Protein AF-A0AAD9QH18-F1 (afdb_monomer_lite)

Organism: Acropora cervicornis (NCBI:txid6130)

Radius of gyration: 27.76 Å; chains: 1; bounding box: 54×45×68 Å

Sequence (117 aa):
MSNDRLSKQLFYSELSEGHRLRARPTLRFKDTLKKSLQNCSIATAHWETTASNRRVWKQLTRKGAAAYEQAKRRAHAEKRAATNAGTESRGSSIPCHVCGRICESEFGLRSHLRVHR

Secondary structure (DSSP, 8-state):
--TT-HHHHHHHGGGSS-PPP-PPPPPPHHHHHHHHHHHTT--TTSHHHHHHSHHHHHHHHHHHHHHHHHHHHHHHHHHHHHHHHHHTT----EEPTTT--EESSHHHHHHHTTS--

Foldseek 3Di:
DDCPDPVNCVVCVVPPDDDPDPDDDDQDPVNVVLVLCVLLVHDPVCVVVQVVPVVSNVVSSVNSVVVSVVVVVVVVVVVVVVVVVVVPDDQPQDAAPPPRDTARDPVRNVVVVVVVD

InterPro domains:
  IPR013087 Zinc finger C2H2-type [PS00028] (96-116)
  IPR013087 Zinc finger C2H2-type [PS50157] (94-117)

pLDDT: mean 84.69, std 10.93, range [58.38, 96.94]

Structure (mmCIF, N/CA/C/O backbone):
data_AF-A0AAD9QH18-F1
#
_entry.id   AF-A0AAD9QH18-F1
#
loop_
_atom_site.group_PDB
_atom_site.id
_atom_site.type_symbol
_atom_site.label_atom_id
_atom_site.label_alt_id
_atom_site.label_comp_id
_atom_site.label_asym_id
_atom_site.label_entity_id
_atom_site.label_seq_id
_atom_site.pdbx_PDB_ins_code
_atom_site.Cartn_x
_atom_site.Cartn_y
_atom_site.Cartn_z
_atom_site.occupancy
_atom_site.B_iso_or_equiv
_atom_site.auth_seq_id
_atom_site.auth_comp_id
_atom_site.auth_asym_id
_atom_site.auth_atom_id
_atom_site.pdbx_PDB_model_num
ATOM 1 N N . MET A 1 1 ? -10.487 16.104 30.503 1.00 68.19 1 MET A N 1
ATOM 2 C CA . MET A 1 1 ? -9.035 16.406 30.415 1.00 68.19 1 MET A CA 1
ATOM 3 C C . MET A 1 1 ? -8.810 17.819 30.933 1.00 68.19 1 MET A C 1
ATOM 5 O O . MET A 1 1 ? -9.188 18.756 30.230 1.00 68.19 1 MET A O 1
ATOM 9 N N . SER A 1 2 ? -8.272 17.957 32.150 1.00 80.31 2 SER A N 1
ATOM 10 C CA . SER A 1 2 ? -8.005 19.246 32.813 1.00 80.31 2 SER A CA 1
ATOM 11 C C . SER A 1 2 ? -7.058 20.139 31.999 1.00 80.31 2 SER A C 1
ATOM 13 O O . SER A 1 2 ? -6.220 19.628 31.250 1.00 80.31 2 SER A O 1
ATOM 15 N N . ASN A 1 3 ? -7.244 21.461 32.096 1.00 77.12 3 ASN A N 1
ATOM 16 C CA . ASN A 1 3 ? -6.489 22.472 31.338 1.00 77.12 3 ASN A CA 1
ATOM 17 C C . ASN A 1 3 ? -5.049 22.647 31.828 1.00 77.12 3 ASN A C 1
ATOM 19 O O . ASN A 1 3 ? -4.193 23.042 31.047 1.00 77.12 3 ASN A O 1
ATOM 23 N N . ASP A 1 4 ? -4.775 22.251 33.065 1.00 84.88 4 ASP A N 1
ATOM 24 C CA . ASP A 1 4 ? -3.488 22.482 33.734 1.00 84.88 4 ASP A CA 1
ATOM 25 C C . ASP A 1 4 ? -2.445 21.405 33.403 1.00 84.88 4 ASP A C 1
ATOM 27 O O . ASP A 1 4 ? -1.320 21.422 33.892 1.00 84.88 4 ASP A O 1
ATOM 31 N N . ARG A 1 5 ? -2.810 20.413 32.580 1.00 84.44 5 ARG A N 1
ATOM 32 C CA . ARG A 1 5 ? -1.882 19.352 32.183 1.00 84.44 5 ARG A CA 1
ATOM 33 C C . ARG A 1 5 ? -0.907 19.890 31.147 1.00 84.44 5 ARG A C 1
ATOM 35 O O . ARG A 1 5 ? -1.331 20.299 30.067 1.00 84.44 5 ARG A O 1
ATOM 42 N N . LEU A 1 6 ? 0.384 19.735 31.431 1.00 81.25 6 LEU A N 1
ATOM 43 C CA . LEU A 1 6 ? 1.487 20.185 30.579 1.00 81.25 6 LEU A CA 1
ATOM 44 C C . LEU A 1 6 ? 1.334 19.744 29.117 1.00 81.25 6 LEU A C 1
ATOM 46 O O . LEU A 1 6 ? 1.523 20.536 28.205 1.00 81.25 6 LEU A O 1
ATOM 50 N N . SER A 1 7 ? 0.917 18.496 28.880 1.00 80.50 7 SER A N 1
ATOM 51 C CA . SER A 1 7 ? 0.702 17.994 27.519 1.00 80.50 7 SER A CA 1
ATOM 52 C C . SER A 1 7 ? -0.384 18.774 26.779 1.00 80.50 7 SER A C 1
ATOM 54 O O . SER A 1 7 ? -0.219 19.093 25.609 1.00 80.50 7 SER A O 1
ATOM 56 N N . LYS A 1 8 ? -1.481 19.130 27.454 1.00 78.00 8 LYS A N 1
ATOM 57 C CA . LYS A 1 8 ? -2.554 19.932 26.865 1.00 78.00 8 LYS A CA 1
ATOM 58 C C . LYS A 1 8 ? -2.086 21.371 26.647 1.00 78.00 8 LYS A C 1
ATOM 60 O O . LYS A 1 8 ? -2.295 21.902 25.566 1.00 78.00 8 LYS A O 1
ATOM 65 N N . GLN A 1 9 ? -1.412 21.971 27.622 1.00 79.56 9 GLN A N 1
ATOM 66 C CA . GLN A 1 9 ? -0.863 23.319 27.466 1.00 79.56 9 GLN A CA 1
ATOM 67 C C . GLN A 1 9 ? 0.088 23.393 26.269 1.00 79.56 9 GLN A C 1
ATOM 69 O O . GLN A 1 9 ? -0.096 24.253 25.426 1.00 79.56 9 GLN A O 1
ATOM 74 N N . LEU A 1 10 ? 1.005 22.435 26.121 1.00 78.25 10 LEU A N 1
ATOM 75 C CA . LEU A 1 10 ? 1.980 22.408 25.028 1.00 78.25 10 LEU A CA 1
ATOM 76 C C . LEU A 1 10 ? 1.342 22.159 23.649 1.00 78.25 10 LEU A C 1
ATOM 78 O O . LEU A 1 10 ? 1.771 22.730 22.655 1.00 78.25 10 LEU A O 1
ATOM 82 N N . PHE A 1 11 ? 0.300 21.323 23.570 1.00 71.12 11 PHE A N 1
ATOM 83 C CA . PHE A 1 11 ? -0.405 21.071 22.305 1.00 71.12 11 PHE A CA 1
ATOM 84 C C . PHE A 1 11 ? -1.319 22.225 21.863 1.00 71.12 11 PHE A C 1
ATOM 86 O O . PHE A 1 11 ? -1.669 22.293 20.684 1.00 71.12 11 PHE A O 1
ATOM 93 N N . TYR A 1 12 ? -1.746 23.093 22.786 1.00 69.50 12 TYR A N 1
ATOM 94 C CA . TYR A 1 12 ? -2.706 24.171 22.517 1.00 69.50 12 TYR A CA 1
ATOM 95 C C . TYR A 1 12 ? -2.158 25.581 22.825 1.00 69.50 12 TYR A C 1
ATOM 97 O O . TYR A 1 12 ? -2.914 26.545 22.721 1.00 69.50 12 TYR A O 1
ATOM 105 N N . SER A 1 13 ? -0.872 25.726 23.166 1.00 68.81 13 SER A N 1
ATOM 106 C CA . SER A 1 13 ? -0.237 27.003 23.545 1.00 68.81 13 SER A CA 1
ATOM 107 C C . SER A 1 13 ? -0.132 28.002 22.398 1.00 68.81 13 SER A C 1
ATOM 109 O O . SER A 1 13 ? -0.109 29.201 22.631 1.00 68.81 13 SER A O 1
ATOM 111 N N . GLU A 1 14 ? -0.095 27.528 21.155 1.00 63.38 14 GLU A N 1
ATOM 112 C CA . GLU A 1 14 ? 0.103 28.369 19.965 1.00 63.38 14 GLU A CA 1
ATOM 113 C C . GLU A 1 14 ? -1.191 29.023 19.443 1.00 63.38 14 GLU A C 1
ATOM 115 O O . GLU A 1 14 ? -1.210 29.596 18.357 1.00 63.38 14 GLU A O 1
ATOM 120 N N . LEU A 1 15 ? -2.307 28.886 20.168 1.00 63.78 15 LEU A N 1
ATOM 121 C CA . LEU A 1 15 ? -3.646 29.242 19.685 1.00 63.78 15 LEU A CA 1
ATOM 122 C C . LEU A 1 15 ? -4.373 30.299 20.517 1.00 63.78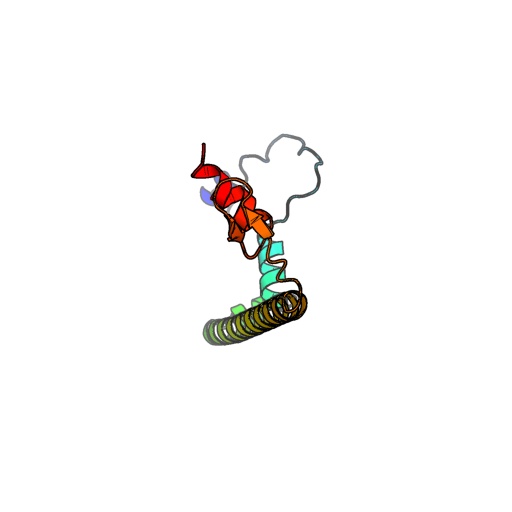 15 LEU A C 1
ATOM 124 O O . LEU A 1 15 ? -5.543 30.558 20.238 1.00 63.78 15 LEU A O 1
ATOM 128 N N . SER A 1 16 ? -3.721 30.898 21.515 1.00 62.44 16 SER A N 1
ATOM 129 C CA . SER A 1 16 ? -4.346 31.932 22.346 1.00 62.44 16 SER A CA 1
ATOM 130 C C . SER A 1 16 ? -4.614 33.226 21.572 1.00 62.44 16 SER A C 1
ATOM 132 O O . SER A 1 16 ? -5.685 33.798 21.739 1.00 62.44 16 SER A O 1
ATOM 134 N N . GLU A 1 17 ? -3.711 33.651 20.682 1.00 62.47 17 GLU A N 1
ATOM 135 C CA . GLU A 1 17 ? -3.876 34.860 19.861 1.00 62.47 17 GLU A CA 1
ATOM 136 C C . GLU A 1 17 ? -3.268 34.670 18.460 1.00 62.47 17 GLU A C 1
ATOM 138 O O . GLU A 1 17 ? -2.131 34.226 18.319 1.00 62.47 17 GLU A O 1
ATOM 143 N N . GLY A 1 18 ? -4.032 34.998 17.407 1.00 64.62 18 GLY A N 1
ATOM 144 C CA . GLY A 1 18 ? -3.556 34.994 16.017 1.00 64.62 18 GLY A CA 1
ATOM 145 C C . GLY A 1 18 ? -4.527 34.380 15.002 1.00 64.62 18 GLY A C 1
ATOM 146 O O . GLY A 1 18 ? -5.244 33.415 15.273 1.00 64.62 18 GLY A O 1
ATOM 147 N N . HIS A 1 19 ? -4.548 34.932 13.785 1.00 64.06 19 HIS A N 1
ATOM 148 C CA . HIS A 1 19 ? -5.336 34.398 12.674 1.00 64.06 19 HIS A CA 1
ATOM 149 C C . HIS A 1 19 ? -4.511 33.346 11.920 1.00 64.06 19 HIS A C 1
ATOM 151 O O . HIS A 1 19 ? -3.425 33.638 11.423 1.00 64.06 19 HIS A O 1
ATOM 157 N N . ARG A 1 20 ? -5.021 32.113 11.786 1.00 67.50 20 ARG A N 1
ATOM 158 C CA . ARG A 1 20 ? -4.365 31.114 10.925 1.00 67.50 20 ARG A CA 1
ATOM 159 C C . ARG A 1 20 ? -4.400 31.616 9.481 1.00 67.50 20 ARG A C 1
ATOM 161 O O . ARG A 1 20 ? -5.457 32.045 9.008 1.00 67.50 20 ARG A O 1
ATOM 168 N N . LEU A 1 21 ? -3.282 31.517 8.762 1.00 65.94 21 LEU A N 1
ATOM 169 C CA . LEU A 1 21 ? -3.282 31.673 7.307 1.00 65.94 21 LEU A CA 1
ATOM 170 C C . LEU A 1 21 ? -4.303 30.681 6.727 1.00 65.94 21 LEU A C 1
ATOM 172 O O . LEU A 1 21 ? -4.165 29.468 6.903 1.00 65.94 21 LEU A O 1
ATOM 176 N N . ARG A 1 22 ? -5.354 31.185 6.064 1.00 65.38 22 ARG A N 1
ATOM 177 C CA . ARG A 1 22 ? -6.333 30.364 5.328 1.00 65.38 22 ARG A CA 1
ATOM 178 C C . ARG A 1 22 ? -5.690 29.839 4.039 1.00 65.38 22 ARG A C 1
ATOM 180 O O . ARG A 1 22 ? -6.075 30.212 2.939 1.00 65.38 22 ARG A O 1
ATOM 187 N N . ALA A 1 23 ? -4.684 28.987 4.178 1.00 70.44 23 ALA A N 1
ATOM 188 C CA . ALA A 1 23 ? -4.218 28.135 3.095 1.00 70.44 23 ALA A CA 1
ATOM 189 C C . ALA A 1 23 ? -5.148 26.916 2.959 1.00 70.44 23 ALA A C 1
ATOM 191 O O . ALA A 1 23 ? -6.024 26.683 3.801 1.00 70.44 23 ALA A O 1
ATOM 192 N N . ARG A 1 24 ? -4.946 26.105 1.913 1.00 75.94 24 ARG A N 1
ATOM 193 C CA . ARG A 1 24 ? -5.621 24.805 1.796 1.00 75.94 24 ARG A CA 1
ATOM 194 C C . ARG A 1 24 ? -5.369 24.008 3.086 1.00 75.94 24 ARG A C 1
ATOM 196 O O . ARG A 1 24 ? -4.203 23.815 3.431 1.00 75.94 24 ARG A O 1
ATOM 203 N N . PRO A 1 25 ? -6.414 23.530 3.784 1.00 76.56 25 PRO A N 1
ATOM 204 C CA . PRO A 1 25 ? -6.232 22.722 4.979 1.00 76.56 25 PRO A CA 1
ATOM 205 C C . PRO A 1 25 ? -5.306 21.544 4.685 1.00 76.56 25 PRO A C 1
ATOM 207 O O . PRO A 1 25 ? -5.548 20.767 3.756 1.00 76.56 25 PRO A O 1
ATOM 210 N N . THR A 1 26 ? -4.232 21.426 5.461 1.00 78.69 26 THR A N 1
ATOM 211 C CA . THR A 1 26 ? -3.365 20.254 5.407 1.00 78.69 26 THR A CA 1
ATOM 212 C C . THR A 1 26 ? -4.155 19.029 5.858 1.00 78.69 26 THR A C 1
ATOM 214 O O . THR A 1 26 ? -5.037 19.114 6.719 1.00 78.69 26 THR A O 1
ATOM 217 N N . LEU A 1 27 ? -3.870 17.879 5.242 1.00 83.94 27 LEU A N 1
ATOM 218 C CA . LEU A 1 27 ? -4.499 16.620 5.626 1.00 83.94 27 LEU A CA 1
ATOM 219 C C . LEU A 1 27 ? -4.167 16.344 7.096 1.00 83.94 27 LEU A C 1
ATOM 221 O O . LEU A 1 27 ? -2.992 16.270 7.462 1.00 83.94 27 LEU A O 1
ATOM 225 N N . ARG A 1 28 ? -5.185 16.193 7.947 1.00 87.31 28 ARG A N 1
ATOM 226 C CA . ARG A 1 28 ? -4.943 15.884 9.357 1.00 87.31 28 ARG A CA 1
ATOM 227 C C . ARG A 1 28 ? -4.538 14.422 9.476 1.00 87.31 28 ARG A C 1
ATOM 229 O O . ARG A 1 28 ? -5.024 13.567 8.740 1.00 87.31 28 ARG A O 1
ATOM 236 N N . PHE A 1 29 ? -3.734 14.100 10.485 1.00 85.56 29 PHE A N 1
ATOM 237 C CA . PHE A 1 29 ? -3.361 12.715 10.789 1.00 85.56 29 PHE A CA 1
ATOM 238 C C . PHE A 1 29 ? -4.581 11.775 10.911 1.00 85.56 29 PHE A C 1
ATOM 240 O O . PHE A 1 29 ? -4.577 10.661 10.389 1.00 85.56 29 PHE A O 1
ATOM 247 N N . LYS A 1 30 ? -5.675 12.259 11.521 1.00 86.25 30 LYS A N 1
ATOM 248 C CA . LYS A 1 30 ? -6.954 11.532 11.629 1.00 86.25 30 LYS A CA 1
ATOM 249 C C . LYS A 1 30 ? -7.538 11.148 10.265 1.00 86.25 30 LYS A C 1
ATOM 251 O O . LYS A 1 30 ? -8.138 10.081 10.144 1.00 86.25 30 LYS A O 1
ATOM 256 N N . ASP A 1 31 ? -7.372 11.988 9.249 1.00 89.62 31 ASP A N 1
ATOM 257 C CA . ASP A 1 31 ? -7.902 11.726 7.910 1.00 89.62 31 ASP A CA 1
ATOM 258 C C . ASP A 1 31 ? -7.111 10.604 7.226 1.00 89.62 31 ASP A C 1
ATOM 260 O O . ASP A 1 31 ? -7.701 9.734 6.584 1.00 89.62 31 ASP A O 1
ATOM 264 N N . THR A 1 32 ? -5.792 10.556 7.437 1.00 91.06 32 THR A N 1
ATOM 265 C CA . THR A 1 32 ? -4.940 9.438 7.000 1.00 91.06 32 THR A CA 1
ATOM 266 C C . THR A 1 32 ? -5.350 8.131 7.673 1.00 91.06 32 THR A C 1
ATOM 268 O O . THR A 1 32 ? -5.493 7.115 6.996 1.00 91.06 32 THR A O 1
ATOM 271 N N . LEU A 1 33 ? -5.617 8.151 8.984 1.00 89.62 33 LEU A N 1
ATOM 272 C CA . LEU A 1 33 ? -6.091 6.965 9.705 1.00 89.62 33 LEU A CA 1
ATOM 273 C C . LEU A 1 33 ? -7.425 6.447 9.156 1.00 89.62 33 LEU A C 1
ATOM 275 O O . LEU A 1 33 ? -7.558 5.249 8.915 1.00 89.62 33 LEU A O 1
ATOM 279 N N . LYS A 1 34 ? -8.399 7.332 8.909 1.00 91.06 34 LYS A N 1
ATOM 280 C CA . LYS A 1 34 ? -9.692 6.941 8.323 1.00 91.06 34 LYS A CA 1
ATOM 281 C C . LYS A 1 34 ? -9.527 6.281 6.955 1.00 91.06 34 LYS A C 1
ATOM 283 O O . LYS A 1 34 ? -10.145 5.248 6.718 1.00 91.06 34 LYS A O 1
ATOM 288 N N . LYS A 1 35 ? -8.665 6.829 6.092 1.00 92.69 35 LYS A N 1
ATOM 289 C CA . LYS A 1 35 ? -8.345 6.220 4.790 1.00 92.69 35 LYS A CA 1
ATOM 290 C C . LYS A 1 35 ? -7.736 4.828 4.951 1.00 92.69 35 LYS A C 1
ATOM 292 O O . LYS A 1 35 ? -8.172 3.893 4.290 1.00 92.69 35 LYS A O 1
ATOM 297 N N . SER A 1 36 ? -6.778 4.664 5.862 1.00 92.62 36 SER A N 1
ATOM 298 C CA . SER A 1 36 ? -6.170 3.356 6.132 1.00 92.62 36 SER A CA 1
ATOM 299 C C . SER A 1 36 ? -7.191 2.331 6.634 1.00 92.62 36 SER A C 1
ATOM 301 O O . SER A 1 36 ? -7.154 1.178 6.211 1.00 92.62 36 SER A O 1
ATOM 303 N N . LEU A 1 37 ? -8.129 2.743 7.493 1.00 93.12 37 LEU A N 1
ATOM 304 C CA . LEU A 1 37 ? -9.210 1.874 7.966 1.00 93.12 37 LEU A CA 1
ATOM 305 C C . LEU A 1 37 ? -10.152 1.461 6.827 1.00 93.12 37 LEU A C 1
ATOM 307 O O . LEU A 1 37 ? -10.456 0.276 6.708 1.00 93.12 37 LEU A O 1
ATOM 311 N N . GLN A 1 38 ? -10.538 2.395 5.953 1.00 93.25 38 GLN A N 1
ATOM 312 C CA . GLN A 1 38 ? -11.345 2.093 4.762 1.00 93.25 38 GLN A CA 1
ATOM 313 C C . GLN A 1 38 ? -10.637 1.102 3.835 1.00 93.25 38 GLN A C 1
ATOM 315 O O . GLN A 1 38 ? -11.236 0.111 3.427 1.00 93.25 38 GLN A O 1
ATOM 320 N N . ASN A 1 39 ? -9.344 1.308 3.582 1.00 93.25 39 ASN A N 1
ATOM 321 C CA . ASN A 1 39 ? -8.522 0.396 2.784 1.00 93.25 39 ASN A CA 1
ATOM 322 C C . ASN A 1 39 ? -8.443 -1.014 3.394 1.00 93.25 39 ASN A C 1
ATOM 324 O O . ASN A 1 39 ? -8.360 -2.003 2.671 1.00 93.25 39 ASN A O 1
ATOM 328 N N . CYS A 1 40 ? -8.505 -1.114 4.723 1.00 93.62 40 CYS A N 1
ATOM 329 C CA . CYS A 1 40 ? -8.558 -2.381 5.450 1.00 93.62 40 CYS A CA 1
ATOM 330 C C . CYS A 1 40 ? -9.979 -2.965 5.560 1.00 93.62 40 CYS A C 1
ATOM 332 O O . CYS A 1 40 ? -10.165 -3.943 6.283 1.00 93.62 40 CYS A O 1
ATOM 334 N N . SER A 1 41 ? -10.977 -2.389 4.876 1.00 90.56 41 SER A N 1
ATOM 335 C CA . SER A 1 41 ? -12.398 -2.769 4.971 1.00 90.56 41 SER A CA 1
ATOM 336 C C . SER A 1 41 ? -12.976 -2.661 6.392 1.00 90.56 41 SER A C 1
ATOM 338 O O . SER A 1 41 ? -13.833 -3.447 6.791 1.00 90.56 41 SER A O 1
ATOM 340 N N . ILE A 1 42 ? -12.500 -1.691 7.180 1.00 90.75 42 ILE A N 1
ATOM 341 C CA . ILE A 1 42 ? -12.981 -1.410 8.538 1.00 90.75 42 ILE A CA 1
ATOM 342 C C . ILE A 1 42 ? -13.899 -0.185 8.495 1.00 90.75 42 ILE A C 1
ATOM 344 O O . ILE A 1 42 ? -13.518 0.879 8.004 1.00 90.75 42 ILE A O 1
ATOM 348 N N . ALA A 1 43 ? -15.111 -0.321 9.040 1.00 88.69 43 ALA A N 1
ATOM 349 C CA . ALA A 1 43 ? -16.108 0.746 9.046 1.00 88.69 43 ALA A CA 1
ATOM 350 C C . ALA A 1 43 ? -15.647 1.955 9.881 1.00 88.69 43 ALA A C 1
ATOM 352 O O . ALA A 1 43 ? -15.498 1.873 11.099 1.00 88.69 43 ALA A O 1
ATOM 353 N N . THR A 1 44 ? -15.484 3.117 9.242 1.00 86.50 44 THR A N 1
ATOM 354 C CA . THR A 1 44 ? -15.010 4.349 9.903 1.00 86.50 44 THR A CA 1
ATOM 355 C C . THR A 1 44 ? -16.041 5.033 10.799 1.00 86.50 44 THR A C 1
ATOM 357 O O . THR A 1 44 ? -15.670 5.941 11.537 1.00 86.50 44 THR A O 1
ATOM 360 N N . ALA A 1 45 ? -17.318 4.646 10.735 1.00 86.25 45 ALA A N 1
ATOM 361 C CA . ALA A 1 45 ? -18.377 5.215 11.574 1.00 86.25 45 ALA A CA 1
ATOM 362 C C . ALA A 1 45 ? -18.406 4.609 12.991 1.00 86.25 45 ALA A C 1
ATOM 364 O O . ALA A 1 45 ? -18.700 5.316 13.947 1.00 86.25 45 ALA A O 1
ATOM 365 N N . HIS A 1 46 ? -18.051 3.325 13.132 1.00 82.56 46 HIS A N 1
ATOM 366 C CA . HIS A 1 46 ? -18.197 2.560 14.383 1.00 82.56 46 HIS A CA 1
ATOM 367 C C . HIS A 1 46 ? -16.902 1.853 14.820 1.00 82.56 46 HIS A C 1
ATOM 369 O O . HIS A 1 46 ? -16.930 0.917 15.618 1.00 82.56 46 HIS A O 1
ATOM 375 N N . TRP A 1 47 ? -15.747 2.286 14.299 1.00 85.69 47 TRP A N 1
ATOM 376 C CA . TRP A 1 47 ? -14.456 1.665 14.618 1.00 85.69 47 TRP A CA 1
ATOM 377 C C . TRP A 1 47 ? -14.124 1.743 16.117 1.00 85.69 47 TRP A C 1
ATOM 379 O O . TRP A 1 47 ? -13.496 0.827 16.641 1.00 85.69 47 TRP A O 1
ATOM 389 N N . GLU A 1 48 ? -14.589 2.781 16.820 1.00 87.88 48 GLU A N 1
ATOM 390 C CA . GLU A 1 48 ? -14.378 2.963 18.262 1.00 87.88 48 GLU A CA 1
ATOM 391 C C . GLU A 1 48 ? -15.015 1.832 19.078 1.00 87.88 48 GLU A C 1
ATOM 393 O O . GLU A 1 48 ? -14.359 1.275 19.956 1.00 87.88 48 GLU A O 1
ATOM 398 N N . THR A 1 49 ? -16.230 1.405 18.722 1.00 88.19 49 THR A N 1
ATOM 399 C CA . THR A 1 49 ? -16.928 0.280 19.367 1.00 88.19 49 THR A CA 1
ATOM 400 C C . THR A 1 49 ? -16.154 -1.025 19.196 1.00 88.19 49 THR A C 1
ATOM 402 O O . THR A 1 49 ? -15.983 -1.791 20.144 1.00 88.19 49 THR A O 1
ATOM 405 N N . THR A 1 50 ? -15.617 -1.273 17.996 1.00 85.25 50 THR A N 1
ATOM 406 C CA . THR A 1 50 ? -14.761 -2.446 17.759 1.00 85.25 50 THR A CA 1
ATOM 407 C C . THR A 1 50 ? -13.400 -2.328 18.442 1.00 85.25 50 THR A C 1
ATOM 409 O O . THR A 1 50 ? -12.833 -3.343 18.844 1.00 85.25 50 THR A O 1
ATOM 412 N N . ALA A 1 51 ? -12.883 -1.107 18.602 1.00 88.38 51 ALA A N 1
ATOM 413 C CA . ALA A 1 51 ? -11.621 -0.828 19.276 1.00 88.38 51 ALA A CA 1
ATOM 414 C C . ALA A 1 51 ? -11.719 -0.995 20.800 1.00 88.38 51 ALA A C 1
ATOM 416 O O . ALA A 1 51 ? -10.716 -1.338 21.428 1.00 88.38 51 ALA A O 1
ATOM 417 N N . SER A 1 52 ? -12.913 -0.829 21.388 1.00 92.38 52 SER A N 1
ATOM 418 C CA . SER A 1 52 ? -13.161 -1.080 22.814 1.00 92.38 52 SER A CA 1
ATOM 419 C C . SER A 1 52 ? -12.781 -2.507 23.216 1.00 92.38 52 SER A C 1
ATOM 421 O O . SER A 1 52 ? -12.195 -2.722 24.276 1.00 92.38 52 SER A O 1
ATOM 423 N N . ASN A 1 53 ? -13.041 -3.490 22.346 1.00 93.31 53 ASN A N 1
ATOM 424 C CA . ASN A 1 53 ? -12.558 -4.851 22.543 1.00 93.31 53 ASN A CA 1
ATOM 425 C C . ASN A 1 53 ? -11.203 -5.049 21.850 1.00 93.31 53 ASN A C 1
ATOM 427 O O . ASN A 1 53 ? -11.113 -5.353 20.658 1.00 93.31 53 ASN A O 1
ATOM 431 N N . ARG A 1 54 ? -10.126 -4.954 22.633 1.00 94.00 54 ARG A N 1
ATOM 432 C CA . ARG A 1 54 ? -8.743 -5.060 22.143 1.00 94.00 54 ARG A CA 1
ATOM 433 C C . ARG A 1 54 ? -8.462 -6.334 21.338 1.00 94.00 54 ARG A C 1
ATOM 435 O O . ARG A 1 54 ? -7.686 -6.289 20.381 1.00 94.00 54 ARG A O 1
ATOM 442 N N . ARG A 1 55 ? -9.053 -7.475 21.717 1.00 95.25 55 ARG A N 1
ATOM 443 C CA . ARG A 1 55 ? -8.829 -8.757 21.026 1.00 95.25 55 ARG A CA 1
ATOM 444 C C . ARG A 1 55 ? -9.455 -8.732 19.634 1.00 95.25 55 ARG A C 1
ATOM 446 O O . ARG A 1 55 ? -8.772 -9.055 18.662 1.00 95.25 55 ARG A O 1
ATOM 453 N N . VAL A 1 56 ? -10.710 -8.292 19.554 1.00 93.06 56 VAL A N 1
ATOM 454 C CA . VAL A 1 56 ? -11.450 -8.133 18.293 1.00 93.06 56 VAL A CA 1
ATOM 455 C C . VAL A 1 56 ? -10.739 -7.127 17.391 1.00 93.06 56 VAL A C 1
ATOM 457 O O . VAL A 1 56 ? -10.466 -7.429 16.230 1.00 93.06 56 VAL A O 1
ATOM 460 N N . TRP A 1 57 ? -10.327 -5.983 17.941 1.00 94.31 57 TRP A N 1
ATOM 461 C CA . TRP A 1 57 ? -9.589 -4.959 17.204 1.00 94.31 57 TRP A CA 1
ATOM 462 C C . TRP A 1 57 ? -8.290 -5.483 16.587 1.00 94.31 57 TRP A C 1
ATOM 464 O O . TRP A 1 57 ? -8.030 -5.275 15.401 1.00 94.31 57 TRP A O 1
ATOM 474 N N . LYS A 1 58 ? -7.478 -6.210 17.364 1.00 95.12 58 LYS A N 1
ATOM 475 C CA . LYS A 1 58 ? -6.207 -6.771 16.880 1.00 95.12 58 LYS A CA 1
ATOM 476 C C . LYS A 1 58 ? -6.425 -7.787 15.755 1.00 95.12 58 LYS A C 1
ATOM 478 O O . LYS A 1 58 ? -5.657 -7.817 14.797 1.00 95.12 58 LYS A O 1
ATOM 483 N N . GLN A 1 59 ? -7.457 -8.622 15.865 1.00 94.62 59 GLN A N 1
ATOM 484 C CA . GLN A 1 59 ? -7.785 -9.606 14.831 1.00 94.62 59 GLN A CA 1
ATOM 485 C C . GLN A 1 59 ? -8.282 -8.929 13.550 1.00 94.62 59 GLN A C 1
ATOM 487 O O . GLN A 1 59 ? -7.791 -9.246 12.465 1.00 94.62 59 GLN 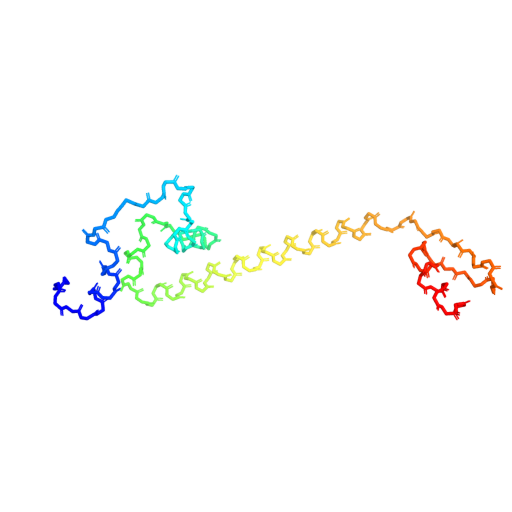A O 1
ATOM 492 N N . LEU A 1 60 ? -9.199 -7.968 13.678 1.00 93.50 60 LEU A N 1
ATOM 493 C CA . LEU A 1 60 ? -9.786 -7.249 12.550 1.00 93.50 60 LEU A CA 1
ATOM 494 C C . LEU A 1 60 ? -8.735 -6.435 11.787 1.00 93.50 60 LEU A C 1
ATOM 496 O O . LEU A 1 60 ? -8.632 -6.554 10.568 1.00 93.50 60 LEU A O 1
ATOM 500 N N . THR A 1 61 ? -7.907 -5.672 12.502 1.00 93.44 61 THR A N 1
ATOM 501 C CA . THR A 1 61 ? -6.828 -4.870 11.899 1.00 93.44 61 THR A CA 1
ATOM 502 C C . THR A 1 61 ? -5.793 -5.740 11.197 1.00 93.44 61 THR A C 1
ATOM 504 O O . THR A 1 61 ? -5.431 -5.447 10.061 1.00 93.44 61 THR A O 1
ATOM 507 N N . ARG A 1 62 ? -5.363 -6.851 11.809 1.00 95.31 62 ARG A N 1
ATOM 508 C CA . ARG A 1 62 ? -4.425 -7.792 11.177 1.00 95.31 62 ARG A CA 1
ATOM 509 C C . ARG A 1 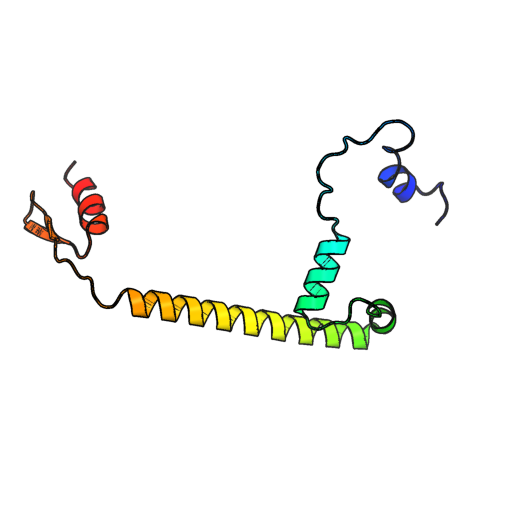62 ? -5.012 -8.415 9.910 1.00 95.31 62 ARG A C 1
ATOM 511 O O . ARG A 1 62 ? -4.311 -8.502 8.905 1.00 95.31 62 ARG A O 1
ATOM 518 N N . LYS A 1 63 ? -6.278 -8.843 9.949 1.00 95.56 63 LYS A N 1
ATOM 519 C CA . LYS A 1 63 ? -6.967 -9.422 8.786 1.00 95.56 63 LYS A CA 1
ATOM 520 C C . LYS A 1 63 ? -7.107 -8.396 7.658 1.00 95.56 63 LYS A C 1
ATOM 522 O O . LYS A 1 63 ? -6.745 -8.697 6.524 1.00 95.56 63 LYS A O 1
ATOM 527 N N . GLY A 1 64 ? -7.580 -7.191 7.979 1.00 95.50 64 GLY A N 1
ATOM 528 C CA . GLY A 1 64 ? -7.757 -6.108 7.013 1.00 95.50 64 GLY A CA 1
ATOM 529 C C . GLY A 1 64 ? -6.438 -5.661 6.380 1.00 95.50 64 GLY A C 1
ATOM 530 O O . GLY A 1 64 ? -6.349 -5.556 5.160 1.00 95.50 64 GLY A O 1
ATOM 531 N N . ALA A 1 65 ? -5.384 -5.498 7.185 1.00 95.88 65 ALA A N 1
ATOM 532 C CA . ALA A 1 65 ? -4.057 -5.134 6.692 1.00 95.88 65 ALA A CA 1
ATOM 533 C C . ALA A 1 65 ? -3.460 -6.216 5.778 1.00 95.88 65 ALA A C 1
ATOM 535 O O . ALA A 1 65 ? -2.909 -5.898 4.726 1.00 95.88 65 ALA A O 1
ATOM 536 N N . ALA A 1 66 ? -3.602 -7.496 6.137 1.00 96.81 66 ALA A N 1
ATOM 537 C CA . ALA A 1 66 ? -3.124 -8.596 5.303 1.00 96.81 66 ALA A CA 1
ATOM 538 C C . ALA A 1 66 ? -3.835 -8.640 3.939 1.00 96.81 66 ALA A C 1
ATOM 540 O O . ALA A 1 66 ? -3.175 -8.820 2.914 1.00 96.81 66 ALA A O 1
ATOM 541 N N . ALA A 1 67 ? -5.157 -8.435 3.922 1.00 96.25 67 ALA A N 1
ATOM 542 C CA . ALA A 1 67 ? -5.944 -8.378 2.692 1.00 96.25 67 ALA A CA 1
ATOM 543 C C . ALA A 1 67 ? -5.539 -7.185 1.811 1.00 96.25 67 ALA A C 1
ATOM 545 O O . ALA A 1 67 ? -5.302 -7.355 0.614 1.00 96.25 67 ALA A O 1
ATOM 546 N N . TYR A 1 68 ? -5.381 -6.001 2.410 1.00 95.94 68 TYR A N 1
ATOM 547 C CA . TYR A 1 68 ? -4.924 -4.800 1.710 1.00 95.94 68 TYR A CA 1
ATOM 548 C C . TYR A 1 68 ? -3.539 -4.992 1.075 1.00 95.94 68 TYR A C 1
ATOM 550 O O . TYR A 1 68 ? -3.354 -4.727 -0.113 1.00 95.94 68 TYR A O 1
ATOM 558 N N . GLU A 1 69 ? -2.569 -5.513 1.831 1.00 96.50 69 GLU A N 1
ATOM 559 C CA . GLU A 1 69 ? -1.217 -5.772 1.324 1.00 96.50 69 GLU A CA 1
ATOM 560 C C . GLU A 1 69 ? -1.202 -6.829 0.209 1.00 96.50 69 GLU A C 1
ATOM 562 O O . GLU A 1 69 ? -0.432 -6.721 -0.749 1.00 96.50 69 GLU A O 1
ATOM 567 N N . GLN A 1 70 ? -2.065 -7.845 0.293 1.00 96.94 70 GLN A N 1
ATOM 568 C CA . GLN A 1 70 ? -2.205 -8.837 -0.771 1.00 96.94 7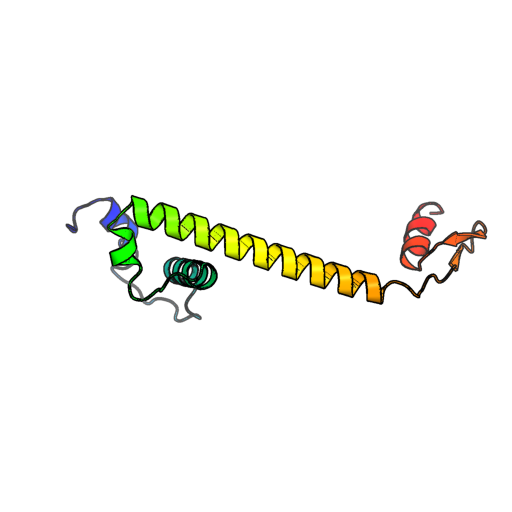0 GLN A CA 1
ATOM 569 C C . GLN A 1 70 ? -2.783 -8.217 -2.050 1.00 96.94 70 GLN A C 1
ATOM 571 O O . GLN A 1 70 ? -2.232 -8.447 -3.127 1.00 96.94 70 GLN A O 1
ATOM 576 N N . ALA A 1 71 ? -3.844 -7.414 -1.943 1.00 96.25 71 ALA A N 1
ATOM 577 C CA . ALA A 1 71 ? -4.435 -6.711 -3.081 1.00 96.25 71 ALA A CA 1
ATOM 578 C C . ALA A 1 71 ? -3.427 -5.751 -3.732 1.00 96.25 71 ALA A C 1
ATOM 580 O O . ALA A 1 71 ? -3.252 -5.761 -4.950 1.00 96.25 71 ALA A O 1
ATOM 581 N N . LYS A 1 72 ? -2.681 -4.999 -2.915 1.00 95.94 72 LYS A N 1
ATOM 582 C CA . LYS A 1 72 ? -1.609 -4.108 -3.372 1.00 95.94 72 LYS A CA 1
ATOM 583 C C . LYS A 1 72 ? -0.520 -4.864 -4.139 1.00 95.94 72 LYS A C 1
ATOM 585 O O . LYS A 1 72 ? -0.093 -4.409 -5.199 1.00 95.94 72 LYS A O 1
ATOM 590 N N . ARG A 1 73 ? -0.084 -6.026 -3.636 1.00 96.56 73 ARG A N 1
ATOM 591 C CA . ARG A 1 73 ? 0.898 -6.881 -4.325 1.00 96.56 73 ARG A CA 1
ATOM 592 C C . ARG A 1 73 ? 0.379 -7.404 -5.663 1.00 96.56 73 ARG A C 1
ATOM 594 O O . ARG A 1 73 ? 1.131 -7.369 -6.632 1.00 96.56 73 ARG A O 1
ATOM 601 N N . ARG A 1 74 ? -0.883 -7.839 -5.730 1.00 96.62 74 ARG A N 1
ATOM 602 C CA . ARG A 1 74 ? -1.517 -8.292 -6.983 1.00 96.62 74 ARG A CA 1
ATOM 603 C C . ARG A 1 74 ? -1.571 -7.175 -8.019 1.00 96.62 74 ARG A C 1
ATOM 605 O O . ARG A 1 74 ? -1.027 -7.348 -9.100 1.00 96.62 74 ARG A O 1
ATOM 612 N N . ALA A 1 75 ? -2.081 -6.002 -7.645 1.00 96.25 75 ALA A N 1
ATOM 613 C CA . ALA A 1 75 ? -2.139 -4.844 -8.538 1.00 96.25 75 ALA A CA 1
ATOM 614 C C . ALA A 1 75 ? -0.745 -4.432 -9.050 1.00 96.25 75 ALA A C 1
ATOM 616 O O . ALA A 1 75 ? -0.571 -4.074 -10.215 1.00 96.25 75 ALA A O 1
ATOM 617 N N . HIS A 1 76 ? 0.281 -4.507 -8.194 1.00 95.94 76 HIS A N 1
ATOM 618 C CA . HIS A 1 76 ? 1.654 -4.242 -8.616 1.00 95.94 76 HIS A CA 1
ATOM 619 C C . HIS A 1 76 ? 2.179 -5.306 -9.591 1.00 95.94 76 HIS A C 1
ATOM 621 O O . HIS A 1 76 ? 2.830 -4.961 -10.577 1.00 95.94 76 HIS A O 1
ATOM 627 N N . ALA A 1 77 ? 1.895 -6.586 -9.342 1.00 96.00 77 ALA A N 1
ATOM 628 C CA . ALA A 1 77 ? 2.274 -7.677 -10.236 1.00 96.00 77 ALA A CA 1
ATOM 629 C C . ALA A 1 77 ? 1.589 -7.552 -11.606 1.00 96.00 77 ALA A C 1
ATOM 631 O O . ALA A 1 77 ? 2.268 -7.638 -12.625 1.00 96.00 77 ALA A O 1
ATOM 632 N N . GLU A 1 78 ? 0.290 -7.251 -11.637 1.00 95.00 78 GLU A N 1
ATOM 633 C CA . GLU A 1 78 ? -0.479 -6.999 -12.864 1.00 95.00 78 GLU A CA 1
ATOM 634 C C . GLU A 1 78 ? 0.108 -5.831 -13.659 1.00 95.00 78 GLU A C 1
ATOM 636 O O . GLU A 1 78 ? 0.367 -5.955 -14.855 1.00 95.00 78 GLU A O 1
ATOM 641 N N . LYS A 1 79 ? 0.421 -4.714 -12.991 1.00 93.75 79 LYS A N 1
ATOM 642 C CA . LYS A 1 79 ? 1.056 -3.562 -13.643 1.00 93.75 79 LYS A CA 1
ATOM 643 C C . LYS A 1 79 ? 2.431 -3.913 -14.221 1.00 93.75 79 LYS A C 1
ATOM 645 O O . LYS A 1 79 ? 2.775 -3.456 -15.313 1.00 93.75 79 LYS A O 1
ATOM 650 N N . ARG A 1 80 ? 3.227 -4.719 -13.510 1.00 91.94 80 ARG A N 1
ATOM 651 C CA . ARG A 1 80 ? 4.531 -5.195 -14.000 1.00 91.94 80 ARG A CA 1
ATOM 652 C C . ARG A 1 80 ? 4.370 -6.124 -15.201 1.00 91.94 80 ARG A C 1
ATOM 654 O O . ARG A 1 80 ? 5.077 -5.924 -16.180 1.00 91.94 80 ARG A O 1
ATOM 661 N N . ALA A 1 81 ? 3.424 -7.058 -15.156 1.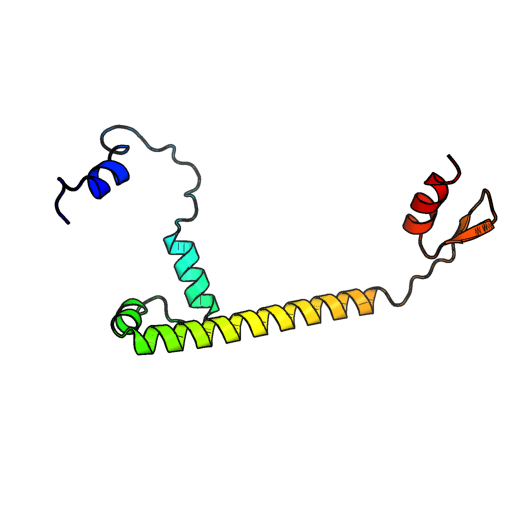00 91.31 81 ALA A N 1
ATOM 662 C CA . ALA A 1 81 ? 3.115 -7.949 -16.271 1.00 91.31 81 ALA A CA 1
ATOM 663 C C . ALA A 1 81 ? 2.665 -7.164 -17.513 1.00 91.31 81 ALA A C 1
ATOM 665 O O . ALA A 1 81 ? 3.213 -7.375 -18.588 1.00 91.31 81 ALA A O 1
ATOM 666 N N . ALA A 1 82 ? 1.765 -6.188 -17.355 1.00 88.75 82 ALA A N 1
ATOM 667 C CA . ALA A 1 82 ? 1.329 -5.313 -18.445 1.00 88.75 82 ALA A CA 1
ATOM 668 C C . ALA A 1 82 ? 2.487 -4.499 -19.048 1.00 88.75 82 ALA A C 1
ATOM 670 O O . ALA A 1 82 ? 2.573 -4.340 -20.262 1.00 88.75 82 ALA A O 1
ATOM 671 N N . THR A 1 83 ? 3.408 -4.013 -18.207 1.00 85.38 83 THR A N 1
ATOM 672 C CA . THR A 1 83 ? 4.607 -3.308 -18.688 1.00 85.38 83 THR A CA 1
ATOM 673 C C . THR A 1 83 ? 5.511 -4.246 -19.487 1.00 85.38 83 THR A C 1
ATOM 675 O O . THR A 1 83 ? 5.964 -3.876 -20.563 1.00 85.38 83 THR A O 1
ATOM 678 N N . ASN A 1 84 ? 5.744 -5.459 -18.978 1.00 79.62 84 ASN A N 1
ATOM 679 C CA . ASN A 1 84 ? 6.597 -6.446 -19.634 1.00 79.62 84 ASN A CA 1
ATOM 680 C C . ASN A 1 84 ? 6.008 -6.900 -20.983 1.00 79.62 84 ASN A C 1
ATOM 682 O O . ASN A 1 84 ? 6.731 -6.931 -21.974 1.00 79.62 84 ASN A O 1
ATOM 686 N N . ALA A 1 85 ? 4.695 -7.147 -21.048 1.00 75.88 85 ALA A N 1
ATOM 687 C CA . ALA A 1 85 ? 3.994 -7.480 -22.290 1.00 75.88 85 ALA A CA 1
ATOM 688 C C . ALA A 1 85 ? 4.099 -6.355 -23.340 1.00 75.88 85 ALA A C 1
ATOM 690 O O . ALA A 1 85 ? 4.245 -6.618 -24.529 1.00 75.88 85 ALA A O 1
ATOM 691 N N . GLY A 1 86 ? 4.097 -5.087 -22.912 1.00 66.44 86 GLY A N 1
ATOM 692 C CA . GLY A 1 86 ? 4.330 -3.943 -23.802 1.00 66.44 86 GLY A CA 1
ATOM 693 C C . GLY A 1 86 ? 5.782 -3.786 -24.284 1.00 66.44 86 GLY A C 1
ATOM 694 O O . GLY A 1 86 ? 6.027 -3.054 -25.241 1.00 66.44 86 GLY A O 1
ATOM 695 N N . THR A 1 87 ? 6.747 -4.451 -23.641 1.00 60.06 87 THR A N 1
ATOM 696 C CA . THR A 1 87 ? 8.180 -4.378 -23.987 1.00 60.06 87 THR A CA 1
ATOM 697 C C . THR A 1 87 ? 8.685 -5.526 -24.865 1.00 60.06 87 THR A C 1
ATOM 699 O O . THR A 1 87 ? 9.814 -5.446 -25.341 1.00 60.06 87 THR A O 1
ATOM 702 N N . GLU A 1 88 ? 7.879 -6.554 -25.148 1.00 58.38 88 GLU A N 1
ATOM 703 C CA . GLU A 1 88 ? 8.301 -7.762 -25.887 1.00 58.38 88 GLU A CA 1
ATOM 704 C C . GLU A 1 88 ? 8.617 -7.560 -27.391 1.00 58.38 88 GLU A C 1
ATOM 706 O O . GLU A 1 88 ? 8.824 -8.536 -28.103 1.00 58.38 88 GLU A O 1
ATOM 711 N N . SER A 1 89 ? 8.707 -6.333 -27.929 1.00 59.47 89 SER A N 1
ATOM 712 C CA . SER A 1 89 ? 8.859 -6.170 -29.391 1.00 59.47 89 SER A CA 1
ATOM 713 C C . SER A 1 89 ? 9.606 -4.931 -29.908 1.00 59.47 89 SER A C 1
ATOM 715 O O . SER A 1 89 ? 9.288 -4.425 -30.981 1.00 59.47 89 SER A O 1
ATOM 717 N N . ARG A 1 90 ? 10.636 -4.412 -29.223 1.00 58.56 90 ARG A N 1
ATOM 718 C CA . ARG A 1 90 ? 11.523 -3.392 -29.845 1.00 58.56 90 ARG A CA 1
ATOM 719 C C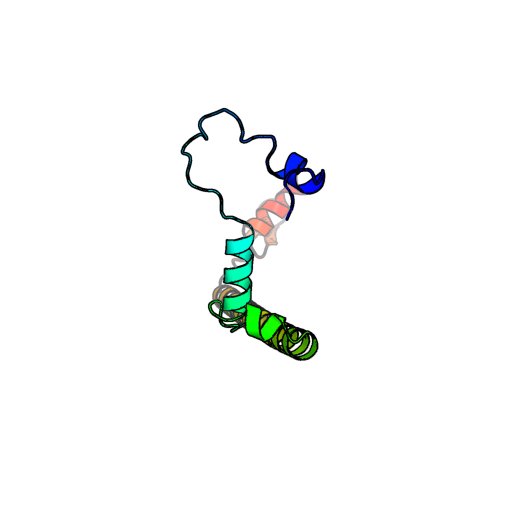 . ARG A 1 90 ? 12.996 -3.578 -29.501 1.00 58.56 90 ARG A C 1
ATOM 721 O O . ARG A 1 90 ? 13.648 -2.663 -29.009 1.00 58.56 90 ARG A O 1
ATOM 728 N N . GLY A 1 91 ? 13.530 -4.765 -29.776 1.00 60.28 91 GLY A N 1
ATOM 729 C CA . GLY A 1 91 ? 14.976 -4.950 -29.869 1.00 60.28 91 GLY A CA 1
ATOM 730 C C . GLY A 1 91 ? 15.500 -4.273 -31.134 1.00 60.28 91 GLY A C 1
ATOM 731 O O . GLY A 1 91 ? 15.675 -4.930 -32.154 1.00 60.28 91 GLY A O 1
ATOM 732 N N . SER A 1 92 ? 15.717 -2.957 -31.100 1.00 67.06 92 SER A N 1
ATOM 733 C CA . SER A 1 92 ? 16.521 -2.304 -32.132 1.00 67.06 92 SER A CA 1
ATOM 734 C C . SER A 1 92 ? 17.980 -2.621 -31.833 1.00 67.06 92 SER A C 1
ATOM 736 O O . SER A 1 92 ? 18.575 -2.039 -30.928 1.00 67.06 92 SER A O 1
ATOM 738 N N . SER A 1 93 ? 18.550 -3.569 -32.573 1.00 79.69 93 SER A N 1
ATOM 739 C CA . SER A 1 93 ? 19.988 -3.832 -32.570 1.00 79.69 93 SER A CA 1
ATOM 740 C C . SER A 1 93 ? 20.709 -2.636 -33.193 1.00 79.69 93 SER A C 1
ATOM 742 O O . SER A 1 93 ? 20.783 -2.512 -34.414 1.00 79.69 93 SER A O 1
ATOM 744 N N . ILE A 1 94 ? 21.205 -1.722 -32.358 1.00 87.12 94 ILE A N 1
ATOM 745 C CA . ILE A 1 94 ? 21.863 -0.490 -32.804 1.00 87.12 94 ILE A CA 1
ATOM 746 C C . ILE A 1 94 ? 23.385 -0.689 -32.737 1.00 87.12 94 ILE A C 1
ATOM 748 O O . ILE A 1 94 ? 23.916 -0.887 -31.640 1.00 87.12 94 ILE A O 1
ATOM 752 N N . PRO A 1 95 ? 24.115 -0.633 -33.864 1.00 90.81 95 PRO A N 1
ATOM 753 C CA . PRO A 1 95 ? 25.568 -0.758 -33.862 1.00 90.81 95 PRO A CA 1
ATOM 754 C C . PRO A 1 95 ? 26.250 0.522 -33.355 1.00 90.81 95 PRO A C 1
ATOM 756 O O . PRO A 1 95 ? 25.847 1.642 -33.671 1.00 90.81 95 PRO A O 1
ATOM 759 N N . CYS A 1 96 ? 27.323 0.363 -32.581 1.00 89.56 96 CYS A N 1
ATOM 760 C CA . CYS A 1 96 ? 28.205 1.460 -32.194 1.00 89.56 96 CYS A CA 1
ATOM 761 C C . CYS A 1 96 ? 29.073 1.905 -33.379 1.00 89.56 96 CYS A C 1
ATOM 763 O O . CYS A 1 96 ? 29.763 1.087 -33.980 1.00 89.56 96 CYS A O 1
ATOM 765 N N . HIS A 1 97 ? 29.112 3.206 -33.664 1.00 89.50 97 HIS A N 1
ATOM 766 C CA . HIS A 1 97 ? 29.907 3.765 -34.764 1.00 89.50 97 HIS A CA 1
ATOM 767 C C . HIS A 1 97 ? 31.426 3.778 -34.503 1.00 89.50 97 HIS A C 1
ATOM 769 O O . HIS A 1 97 ? 32.189 3.954 -35.443 1.00 89.50 97 HIS A O 1
ATOM 775 N N . VAL A 1 98 ? 31.873 3.594 -33.252 1.00 90.75 98 VAL A N 1
ATOM 776 C CA . VAL A 1 98 ? 33.306 3.610 -32.891 1.00 90.75 98 VAL A CA 1
ATOM 777 C C . VAL A 1 98 ? 33.930 2.217 -32.971 1.00 90.75 98 VAL A C 1
ATOM 779 O O . VAL A 1 98 ? 35.016 2.054 -33.511 1.00 90.75 98 VAL A O 1
ATOM 782 N N . CYS A 1 99 ? 33.252 1.198 -32.435 1.00 92.06 99 CYS A N 1
ATOM 783 C CA . CYS A 1 99 ? 33.809 -0.155 -32.318 1.00 92.06 99 CYS A CA 1
ATOM 784 C C . CYS A 1 99 ? 32.916 -1.268 -32.890 1.00 92.06 99 CYS A C 1
ATOM 786 O O . CYS A 1 99 ? 33.218 -2.443 -32.706 1.00 92.06 99 CYS A O 1
ATOM 788 N N . GLY A 1 100 ? 31.787 -0.931 -33.521 1.00 85.75 100 GLY A N 1
ATOM 789 C CA . GLY A 1 100 ? 30.887 -1.901 -34.159 1.00 85.75 100 GLY A CA 1
ATOM 790 C C . GLY A 1 100 ? 30.045 -2.753 -33.202 1.00 85.75 100 GLY A C 1
ATOM 791 O O . GLY A 1 100 ? 29.230 -3.554 -33.654 1.00 85.75 100 GLY A O 1
ATOM 792 N N . ARG A 1 101 ? 30.193 -2.593 -31.879 1.00 88.81 101 ARG A N 1
ATOM 793 C CA . ARG A 1 101 ? 29.431 -3.372 -30.890 1.00 88.81 101 ARG A CA 1
ATOM 794 C C . ARG A 1 101 ? 27.927 -3.111 -31.012 1.00 88.81 101 ARG A C 1
ATOM 796 O O . ARG A 1 101 ? 27.496 -1.962 -30.948 1.00 88.81 101 ARG A O 1
ATOM 803 N N . ILE A 1 102 ? 27.134 -4.176 -31.115 1.00 89.38 102 ILE A N 1
ATOM 804 C CA . ILE A 1 102 ? 25.668 -4.099 -31.149 1.00 89.38 102 ILE A CA 1
ATOM 805 C C . ILE A 1 102 ? 25.137 -3.829 -29.737 1.00 89.38 102 ILE A C 1
ATOM 807 O O . ILE A 1 102 ? 25.466 -4.542 -28.790 1.00 89.38 102 ILE A O 1
ATOM 811 N N . CYS A 1 103 ? 24.318 -2.791 -29.602 1.00 88.00 103 CYS A N 1
ATOM 812 C CA . CYS A 1 103 ? 23.616 -2.423 -28.378 1.00 88.00 103 CYS A CA 1
ATOM 813 C C . CYS A 1 103 ? 22.118 -2.727 -28.531 1.00 88.00 103 CYS A C 1
ATOM 815 O O . CYS A 1 103 ? 21.537 -2.470 -29.581 1.00 88.00 103 CYS A O 1
ATOM 817 N N . GLU A 1 104 ? 21.480 -3.239 -27.477 1.00 83.88 104 GLU A N 1
ATOM 818 C CA . GLU A 1 104 ? 20.060 -3.644 -27.502 1.00 83.88 104 GLU A CA 1
ATOM 819 C C . GLU A 1 104 ? 19.070 -2.471 -27.427 1.00 83.88 104 GLU A C 1
ATOM 821 O O . GLU A 1 104 ? 17.869 -2.642 -27.619 1.00 83.88 104 GLU A O 1
ATOM 826 N N . SER A 1 105 ? 19.553 -1.270 -27.105 1.00 84.81 105 SER A N 1
ATOM 827 C CA . SER A 1 105 ? 18.731 -0.065 -27.021 1.00 84.81 105 SER A CA 1
ATOM 828 C C . SER A 1 105 ? 19.561 1.195 -27.245 1.00 84.81 105 SER A C 1
ATOM 830 O O . SER A 1 105 ? 20.779 1.205 -27.053 1.00 84.81 105 SER A O 1
ATOM 832 N N . GLU A 1 106 ? 18.887 2.294 -27.584 1.00 85.62 106 GLU A N 1
ATOM 833 C CA . GLU A 1 106 ? 19.513 3.611 -27.731 1.00 85.62 106 GLU A CA 1
ATOM 834 C C . GLU A 1 106 ? 20.137 4.087 -26.408 1.00 85.62 106 GLU A C 1
ATOM 836 O O . GLU A 1 106 ? 21.235 4.643 -26.385 1.00 85.62 106 GLU A O 1
ATOM 841 N N . PHE A 1 107 ? 19.484 3.797 -25.278 1.00 87.06 107 PHE A N 1
ATOM 842 C CA . PHE A 1 107 ? 20.058 4.034 -23.954 1.00 87.06 107 PHE A CA 1
ATOM 843 C C . PHE A 1 107 ? 21.335 3.209 -23.732 1.00 87.06 107 PHE A C 1
ATOM 845 O O . PHE A 1 107 ? 22.331 3.737 -23.232 1.00 87.06 107 PHE A O 1
ATOM 852 N N . GLY A 1 108 ? 21.329 1.939 -24.149 1.00 88.50 108 GLY A N 1
ATOM 853 C CA . GLY A 1 108 ? 22.505 1.069 -24.135 1.00 88.50 108 GLY A CA 1
ATOM 854 C C . GLY A 1 108 ? 23.666 1.654 -24.940 1.00 88.50 108 GLY A C 1
ATOM 855 O O . GLY A 1 108 ? 24.776 1.741 -24.415 1.00 88.50 108 GLY A O 1
ATOM 856 N N . LEU A 1 109 ? 23.399 2.155 -26.152 1.00 89.69 109 LEU A N 1
ATOM 857 C CA . LEU A 1 109 ? 24.396 2.847 -26.972 1.00 89.69 109 LEU A CA 1
ATOM 858 C C . LEU A 1 109 ? 24.921 4.110 -26.273 1.00 89.69 109 LEU A C 1
ATOM 860 O O . LEU A 1 109 ? 26.131 4.272 -26.142 1.00 89.69 109 LEU A O 1
ATOM 864 N N . ARG A 1 110 ? 24.043 4.986 -25.764 1.00 90.56 110 ARG A N 1
ATOM 865 C CA . ARG A 1 110 ? 24.449 6.212 -25.044 1.00 90.56 110 ARG A CA 1
ATOM 866 C C . ARG A 1 110 ? 25.309 5.908 -23.818 1.00 90.56 110 ARG A C 1
ATOM 868 O O . ARG A 1 110 ? 26.257 6.638 -23.540 1.00 90.56 110 ARG A O 1
ATOM 875 N N . SER A 1 111 ? 24.996 4.837 -23.090 1.00 90.56 111 SER A N 1
ATOM 876 C CA . SER A 1 111 ? 25.813 4.368 -21.971 1.00 90.56 111 SER A CA 1
ATOM 877 C C . SER A 1 111 ? 27.169 3.846 -22.443 1.00 90.56 111 SER A C 1
ATOM 879 O O . SER A 1 111 ? 28.187 4.206 -21.858 1.00 90.56 111 SER A O 1
ATOM 881 N N . HIS A 1 112 ? 27.184 3.037 -23.505 1.00 91.75 112 HIS A N 1
ATOM 882 C CA . HIS A 1 112 ? 28.392 2.459 -24.088 1.00 91.75 112 HIS A CA 1
ATOM 883 C C . HIS A 1 112 ? 29.354 3.525 -24.628 1.00 91.75 112 HIS A C 1
ATOM 885 O O . HIS A 1 112 ? 30.556 3.432 -24.396 1.00 91.75 112 HIS A O 1
ATOM 891 N N . LEU A 1 113 ? 28.831 4.580 -25.258 1.00 91.31 113 LEU A N 1
ATOM 892 C CA . LEU A 1 113 ? 29.624 5.707 -25.759 1.00 91.31 113 LEU A CA 1
ATOM 893 C C . LEU A 1 113 ? 30.380 6.465 -24.654 1.00 91.31 113 LEU A C 1
ATOM 895 O O . LEU A 1 113 ? 31.312 7.197 -24.966 1.00 91.31 113 LEU A O 1
ATOM 899 N N . ARG A 1 114 ? 30.044 6.277 -23.369 1.00 93.00 114 ARG A N 1
ATOM 900 C CA . ARG A 1 114 ? 30.835 6.831 -22.254 1.00 93.00 114 ARG A CA 1
ATOM 901 C C . ARG A 1 114 ? 32.201 6.166 -22.085 1.00 93.00 114 ARG A C 1
ATOM 903 O O . ARG A 1 114 ? 33.058 6.771 -21.465 1.00 93.00 114 ARG A O 1
ATOM 910 N N . VAL A 1 115 ? 32.383 4.950 -22.601 1.00 90.00 115 VAL A N 1
ATOM 911 C CA . VAL A 1 115 ? 33.660 4.213 -22.548 1.00 90.00 115 VAL A CA 1
ATOM 912 C C . VAL A 1 115 ? 34.616 4.655 -23.664 1.00 90.00 115 VAL A C 1
ATOM 914 O O . VAL A 1 115 ? 35.815 4.451 -23.551 1.00 90.00 115 VAL A O 1
ATOM 917 N N . HIS A 1 116 ? 34.091 5.273 -24.728 1.00 85.00 116 HIS A N 1
ATOM 918 C CA . HIS A 1 116 ? 34.873 5.821 -25.847 1.00 85.00 116 HIS A CA 1
ATOM 919 C C . HIS A 1 116 ? 35.164 7.325 -25.705 1.00 85.00 116 HIS A C 1
ATOM 921 O O . HIS A 1 116 ? 35.635 7.945 -26.655 1.00 85.00 116 HIS A O 1
ATOM 927 N N . ARG A 1 117 ? 34.824 7.917 -24.555 1.00 69.25 117 ARG A N 1
ATOM 928 C CA . ARG A 1 117 ? 35.260 9.260 -24.154 1.00 69.25 117 ARG A CA 1
ATOM 929 C C . ARG A 1 117 ? 36.572 9.159 -23.401 1.00 69.25 117 ARG A C 1
ATOM 931 O O . ARG A 1 117 ? 37.386 10.084 -23.584 1.00 69.25 117 ARG A O 1
#